Protein AF-A0A8S2X6W0-F1 (afdb_monomer_lite)

Sequence (54 aa):
FDELKAKIDADPDCVKKKDRDGRTVLHWASSGGSKDIVQYLLDDCHVRPDIPDE

InterPro domains:
  IPR002110 Ankyrin repeat [PF13637] (4-42)
  IPR002110 Ankyrin repeat [PS50088] (21-43)
  IPR002110 Ankyrin repeat [SM00248] (21-51)
  IPR036770 Ankyrin repeat-containing domain superfamily [G3DSA:1.25.40.20] (2-54)
  IPR036770 Ankyrin repeat-containing domain superfamily [SSF48403] (9-53)

Organism: NCBI:txid392030

Foldseek 3Di:
DVVVVVVCVVPVCQQVDADPQRDGPLNVCVVVVPVVVNVVNVVPRVRDPPDDRD

Structure (mmCIF, N/CA/C/O backbone):
data_AF-A0A8S2X6W0-F1
#
_entry.id   AF-A0A8S2X6W0-F1
#
loop_
_atom_site.group_PDB
_atom_site.id
_atom_site.type_symbol
_atom_site.label_atom_id
_atom_site.label_alt_id
_atom_site.label_comp_id
_atom_site.label_asym_id
_atom_site.label_entity_id
_atom_site.label_seq_id
_atom_site.pdbx_PDB_ins_code
_atom_site.Cartn_x
_atom_site.Cartn_y
_atom_site.Cartn_z
_atom_site.occupancy
_atom_site.B_iso_or_equiv
_atom_site.auth_seq_id
_atom_site.auth_comp_id
_atom_site.auth_asym_id
_atom_site.auth_atom_id
_atom_site.pdbx_PDB_model_num
ATOM 1 N N . PHE A 1 1 ? 2.603 4.296 7.545 1.00 62.06 1 PHE A N 1
ATOM 2 C CA . PHE A 1 1 ? 1.271 3.912 7.039 1.00 62.06 1 PHE A CA 1
ATOM 3 C C . PHE A 1 1 ? 0.614 5.087 6.320 1.00 62.06 1 PHE A C 1
ATOM 5 O O . PHE A 1 1 ? 0.288 4.930 5.151 1.00 62.06 1 PHE A O 1
ATOM 12 N N . ASP A 1 2 ? 0.520 6.269 6.942 1.00 72.25 2 ASP A N 1
ATOM 13 C CA . ASP A 1 2 ? -0.063 7.481 6.331 1.00 72.25 2 ASP A CA 1
ATOM 14 C C . ASP A 1 2 ? 0.556 7.906 4.997 1.00 72.25 2 ASP A C 1
ATOM 16 O O . ASP A 1 2 ? -0.173 8.189 4.054 1.00 72.25 2 ASP A O 1
ATOM 20 N N . GLU A 1 3 ? 1.885 7.884 4.866 1.00 74.62 3 GLU A N 1
ATOM 21 C CA . GLU A 1 3 ? 2.546 8.272 3.609 1.00 74.62 3 GLU A CA 1
ATOM 22 C C . GLU A 1 3 ? 2.197 7.360 2.427 1.00 74.62 3 GLU A C 1
ATOM 24 O O . GLU A 1 3 ? 2.057 7.830 1.297 1.00 74.62 3 GLU A O 1
ATOM 29 N N . LEU A 1 4 ? 2.049 6.055 2.681 1.00 73.56 4 LEU A N 1
ATOM 30 C CA . LEU A 1 4 ? 1.641 5.106 1.647 1.00 73.56 4 LEU A CA 1
ATOM 31 C C . LEU A 1 4 ? 0.186 5.369 1.259 1.00 73.56 4 LEU A C 1
ATOM 33 O O . LEU A 1 4 ? -0.131 5.436 0.078 1.00 73.56 4 LEU A O 1
ATOM 37 N N . LYS A 1 5 ? -0.676 5.583 2.256 1.00 73.31 5 LYS A N 1
ATOM 38 C CA . LYS A 1 5 ? -2.098 5.847 2.046 1.00 73.31 5 LYS A CA 1
ATOM 39 C C . LYS A 1 5 ? -2.327 7.133 1.247 1.00 73.31 5 LYS A C 1
ATOM 41 O O . LYS A 1 5 ? -3.071 7.106 0.281 1.00 73.31 5 LYS A O 1
ATOM 46 N N . ALA A 1 6 ? -1.611 8.209 1.572 1.00 82.44 6 ALA A N 1
ATOM 47 C CA . ALA A 1 6 ? -1.672 9.471 0.836 1.00 82.44 6 ALA A CA 1
ATOM 48 C C . ALA A 1 6 ? -1.198 9.334 -0.622 1.00 82.44 6 ALA A C 1
ATOM 50 O O . ALA A 1 6 ? -1.745 9.976 -1.513 1.00 82.44 6 ALA A O 1
ATOM 51 N N . LYS A 1 7 ? -0.198 8.481 -0.889 1.00 76.62 7 LYS A N 1
ATOM 52 C CA . LYS A 1 7 ? 0.227 8.171 -2.263 1.00 76.62 7 LYS A CA 1
ATOM 53 C C . LYS A 1 7 ? -0.817 7.368 -3.035 1.00 76.62 7 LYS A C 1
ATOM 55 O O . LYS A 1 7 ? -1.004 7.638 -4.214 1.00 76.62 7 LYS A O 1
ATOM 60 N N . ILE A 1 8 ? -1.470 6.404 -2.386 1.00 76.19 8 ILE A N 1
ATOM 61 C CA . ILE A 1 8 ? -2.532 5.592 -2.997 1.00 76.19 8 ILE A CA 1
ATOM 62 C C . ILE A 1 8 ? -3.759 6.459 -3.297 1.00 76.19 8 ILE A C 1
ATOM 64 O O . ILE A 1 8 ? -4.329 6.340 -4.372 1.00 76.19 8 ILE A O 1
ATOM 68 N N . ASP A 1 9 ? -4.122 7.364 -2.387 1.00 77.44 9 ASP A N 1
ATOM 69 C CA . ASP A 1 9 ? -5.230 8.308 -2.576 1.00 77.44 9 ASP A CA 1
ATOM 70 C C . ASP A 1 9 ? -4.947 9.298 -3.721 1.00 77.44 9 ASP A C 1
ATOM 72 O O . ASP A 1 9 ? -5.820 9.601 -4.531 1.00 77.44 9 ASP A O 1
ATOM 76 N N . ALA A 1 10 ? -3.691 9.745 -3.849 1.00 81.38 10 ALA A N 1
ATOM 77 C CA . ALA A 1 10 ? -3.262 10.616 -4.939 1.00 81.38 10 ALA A CA 1
ATOM 78 C C . ALA A 1 10 ? -3.145 9.900 -6.300 1.00 81.38 10 ALA A C 1
ATOM 80 O O . ALA A 1 10 ? -3.413 10.512 -7.333 1.00 81.38 10 ALA A O 1
ATOM 81 N N . ASP A 1 11 ? -2.715 8.634 -6.320 1.00 76.12 11 ASP A N 1
ATOM 82 C CA . ASP A 1 11 ? -2.585 7.811 -7.528 1.00 76.12 11 ASP A CA 1
ATOM 83 C C . ASP A 1 11 ? -2.995 6.360 -7.213 1.00 76.12 11 ASP A C 1
ATOM 85 O O . ASP A 1 11 ? -2.142 5.525 -6.879 1.00 76.12 11 ASP A O 1
ATOM 89 N N . PRO A 1 12 ? -4.290 6.015 -7.340 1.00 72.44 12 PRO A N 1
ATOM 90 C CA . PRO A 1 12 ? -4.767 4.664 -7.055 1.00 72.44 12 PRO A CA 1
ATOM 91 C C . PRO A 1 12 ? -4.240 3.642 -8.065 1.00 72.44 12 PRO A C 1
ATOM 93 O O . PRO A 1 12 ? -4.272 2.446 -7.804 1.00 72.44 12 PRO A O 1
ATOM 96 N N . ASP A 1 13 ? -3.701 4.080 -9.205 1.00 71.88 13 ASP A N 1
ATOM 97 C CA . ASP A 1 13 ? -3.069 3.200 -10.187 1.00 71.88 13 ASP A CA 1
ATOM 98 C C . ASP A 1 13 ? -1.631 2.800 -9.788 1.00 71.88 13 ASP A C 1
ATOM 100 O O . ASP A 1 13 ? -1.097 1.805 -10.289 1.00 71.88 13 ASP A O 1
ATOM 104 N N . CYS A 1 14 ? -1.004 3.492 -8.822 1.00 71.00 14 CYS A N 1
ATOM 105 C CA . CYS A 1 14 ? 0.343 3.150 -8.349 1.00 71.00 14 CYS A CA 1
ATOM 106 C C . CYS A 1 14 ? 0.415 1.758 -7.711 1.00 71.00 14 CYS A C 1
ATOM 108 O O . CYS A 1 14 ? 1.462 1.118 -7.736 1.00 71.00 14 CYS A O 1
ATOM 110 N N . VAL A 1 15 ? -0.706 1.254 -7.194 1.00 72.06 15 VAL A N 1
ATOM 111 C CA . VAL A 1 15 ? -0.787 -0.068 -6.561 1.00 72.06 15 VAL A CA 1
ATOM 112 C C . VAL A 1 15 ? -0.774 -1.205 -7.579 1.00 72.06 15 VAL A C 1
ATOM 114 O O . VAL A 1 15 ? -0.387 -2.325 -7.247 1.00 72.06 15 VAL A O 1
ATOM 117 N N . LYS A 1 16 ? -1.159 -0.903 -8.825 1.00 70.81 16 LYS A N 1
ATOM 118 C CA . LYS A 1 16 ? -1.080 -1.803 -9.982 1.00 70.81 16 LYS A CA 1
ATOM 119 C C . LYS A 1 16 ? 0.260 -1.683 -10.699 1.00 70.81 16 LYS A C 1
ATOM 121 O O . LYS A 1 16 ? 0.655 -2.610 -11.408 1.00 70.81 16 LYS A O 1
ATOM 126 N N . LYS A 1 17 ? 0.967 -0.561 -10.525 1.00 72.62 17 LYS A N 1
ATOM 127 C CA . LYS A 1 17 ? 2.328 -0.414 -11.036 1.00 72.62 17 LYS A CA 1
ATOM 128 C C . LYS A 1 17 ? 3.254 -1.391 -10.325 1.00 72.62 17 LYS A C 1
ATOM 130 O O . LYS A 1 17 ? 3.253 -1.535 -9.103 1.00 72.62 17 LYS A O 1
ATOM 135 N N . LYS A 1 18 ? 4.056 -2.054 -11.145 1.00 74.56 18 LYS A N 1
ATOM 136 C CA . LYS A 1 18 ? 5.169 -2.876 -10.704 1.00 74.56 18 LYS A CA 1
ATOM 137 C C . LYS A 1 18 ? 6.402 -1.992 -10.573 1.00 74.56 18 LYS A C 1
ATOM 139 O O . LYS A 1 18 ? 6.648 -1.145 -11.434 1.00 74.56 18 LYS A O 1
ATOM 144 N N . ASP A 1 19 ? 7.159 -2.190 -9.504 1.00 76.44 19 ASP A N 1
ATOM 145 C CA . ASP A 1 19 ? 8.492 -1.609 -9.377 1.00 76.44 19 ASP A CA 1
ATOM 146 C C . ASP A 1 19 ? 9.470 -2.293 -10.358 1.00 76.44 19 ASP A C 1
ATOM 148 O O . ASP A 1 19 ? 9.095 -3.213 -11.090 1.00 76.44 19 ASP A O 1
ATOM 152 N N . ARG A 1 20 ? 10.738 -1.869 -10.384 1.00 77.75 20 ARG A N 1
ATOM 153 C CA . ARG A 1 20 ? 11.784 -2.460 -11.237 1.00 77.75 20 ARG A CA 1
ATOM 154 C C . ARG A 1 20 ? 11.973 -3.961 -11.008 1.00 77.75 20 ARG A C 1
ATOM 156 O O . ARG A 1 20 ? 12.353 -4.659 -11.939 1.00 77.75 20 ARG A O 1
ATOM 163 N N . ASP A 1 21 ? 11.662 -4.430 -9.805 1.00 77.81 21 ASP A N 1
ATOM 164 C CA . ASP A 1 21 ? 11.665 -5.842 -9.405 1.00 77.81 21 ASP A CA 1
ATOM 165 C C . ASP A 1 21 ? 10.358 -6.586 -9.749 1.00 77.81 21 ASP A C 1
ATOM 167 O O . ASP A 1 21 ? 10.128 -7.686 -9.263 1.00 77.81 21 ASP A O 1
ATOM 171 N N . GLY A 1 22 ? 9.428 -5.985 -10.498 1.00 75.25 22 GLY A N 1
ATOM 172 C CA . GLY A 1 22 ? 8.135 -6.613 -10.799 1.00 75.25 22 GLY A CA 1
ATOM 173 C C . GLY A 1 22 ? 7.140 -6.608 -9.627 1.00 75.25 22 GLY A C 1
ATOM 174 O O . GLY A 1 22 ? 5.990 -7.010 -9.797 1.00 75.25 22 GLY A O 1
ATOM 175 N N . ARG A 1 23 ? 7.556 -6.108 -8.459 1.00 74.88 23 ARG A N 1
ATOM 176 C CA . ARG A 1 23 ? 6.782 -6.122 -7.213 1.00 74.88 23 ARG A CA 1
ATOM 177 C C . ARG A 1 23 ? 5.742 -5.018 -7.181 1.00 74.88 23 ARG A C 1
ATOM 179 O O . ARG A 1 23 ? 6.035 -3.864 -7.486 1.00 74.88 23 ARG A O 1
ATOM 186 N N . THR A 1 24 ? 4.543 -5.362 -6.739 1.00 77.62 24 THR A N 1
ATOM 187 C CA . THR A 1 24 ? 3.462 -4.401 -6.492 1.00 77.62 24 THR A CA 1
ATOM 188 C C . THR A 1 24 ? 3.505 -3.880 -5.056 1.00 77.62 24 THR A C 1
ATOM 190 O O . THR A 1 24 ? 4.163 -4.448 -4.179 1.00 77.62 24 THR A O 1
ATOM 193 N N . VAL A 1 25 ? 2.752 -2.812 -4.77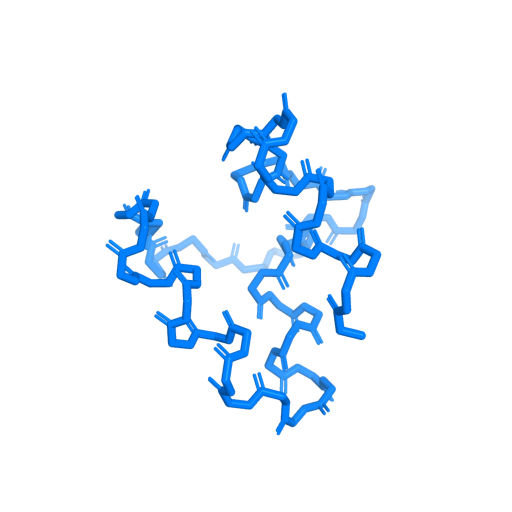8 1.00 77.31 25 VAL A N 1
ATOM 194 C CA . VAL A 1 25 ? 2.571 -2.296 -3.408 1.00 77.31 25 VAL A CA 1
ATOM 195 C C . VAL A 1 25 ? 2.021 -3.383 -2.471 1.00 77.31 25 VAL A C 1
ATOM 197 O O . VAL A 1 25 ? 2.415 -3.448 -1.306 1.00 77.31 25 VAL A O 1
ATOM 200 N N . LEU A 1 26 ? 1.186 -4.292 -2.988 1.00 75.50 26 LEU A N 1
ATOM 201 C CA . LEU A 1 26 ? 0.677 -5.446 -2.242 1.00 75.50 26 LEU A CA 1
ATOM 202 C C . LEU A 1 26 ? 1.806 -6.388 -1.795 1.00 75.50 26 LEU A C 1
ATOM 204 O O . LEU A 1 26 ? 1.771 -6.912 -0.680 1.00 75.50 26 LEU A O 1
ATOM 208 N N . HIS A 1 27 ? 2.827 -6.565 -2.634 1.00 77.38 27 HIS A N 1
ATOM 209 C CA . HIS A 1 27 ? 3.980 -7.407 -2.335 1.00 77.38 27 HIS A CA 1
ATOM 210 C C . HIS A 1 27 ? 4.797 -6.831 -1.168 1.00 77.38 27 HIS A C 1
ATOM 212 O O . HIS A 1 27 ? 5.125 -7.537 -0.213 1.00 77.38 27 HIS A O 1
ATOM 218 N N . TRP A 1 28 ? 5.040 -5.517 -1.181 1.00 78.69 28 TRP A N 1
ATOM 219 C CA . TRP A 1 28 ? 5.703 -4.812 -0.079 1.00 78.69 28 TRP A CA 1
ATOM 220 C C . TRP A 1 28 ? 4.880 -4.832 1.209 1.00 78.69 28 T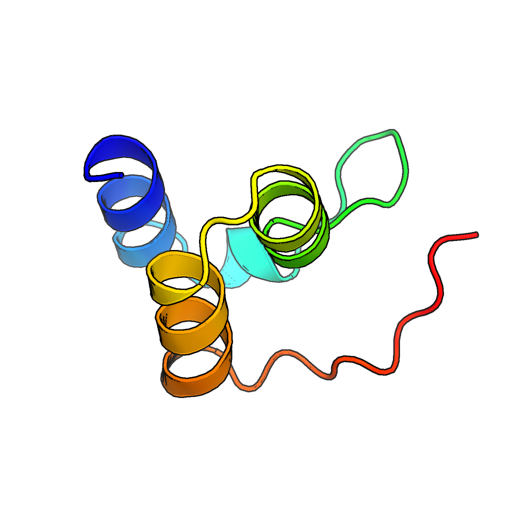RP A C 1
ATOM 222 O O . TRP A 1 28 ? 5.424 -5.066 2.287 1.00 78.69 28 TRP A O 1
ATOM 232 N N . ALA A 1 29 ? 3.565 -4.643 1.106 1.00 78.94 29 ALA A N 1
ATOM 233 C CA . ALA A 1 29 ? 2.662 -4.705 2.250 1.00 78.94 29 ALA A CA 1
ATOM 234 C C . ALA A 1 29 ? 2.636 -6.098 2.897 1.00 78.94 29 ALA A C 1
ATOM 236 O O . ALA A 1 29 ? 2.666 -6.214 4.126 1.00 78.94 29 ALA A O 1
ATOM 237 N N . SER A 1 30 ? 2.645 -7.144 2.066 1.00 78.75 30 SER A N 1
ATOM 238 C CA . SER A 1 30 ? 2.700 -8.542 2.500 1.00 78.75 30 SER 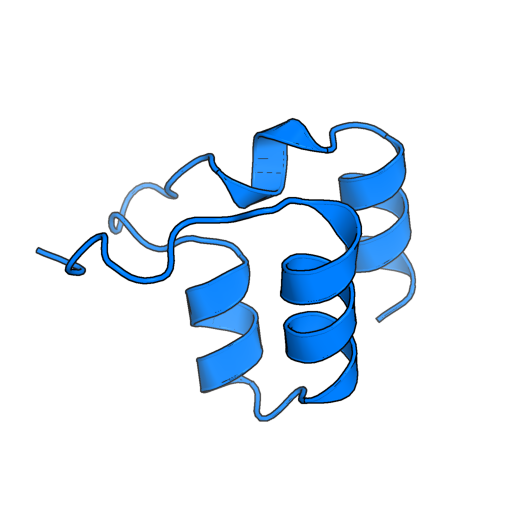A CA 1
ATOM 239 C C . SER A 1 30 ? 4.045 -8.867 3.149 1.00 78.75 30 SER A C 1
ATOM 241 O O . SER A 1 30 ? 4.078 -9.423 4.245 1.00 78.75 30 SER A O 1
ATOM 243 N N . SER A 1 31 ? 5.154 -8.439 2.533 1.00 77.44 31 SER A N 1
ATOM 244 C CA . SER A 1 31 ? 6.503 -8.615 3.086 1.00 77.44 31 SER A CA 1
ATOM 245 C C . SER A 1 31 ? 6.710 -7.844 4.393 1.00 77.44 31 SER A C 1
ATOM 247 O O . SER A 1 31 ? 7.470 -8.287 5.249 1.00 77.44 31 SER A O 1
ATOM 249 N N . GLY A 1 32 ? 6.045 -6.699 4.556 1.00 75.00 32 GLY A N 1
ATOM 250 C CA . GLY A 1 32 ? 6.090 -5.882 5.767 1.00 75.00 32 GLY A CA 1
ATOM 251 C C . GLY A 1 32 ? 5.134 -6.334 6.875 1.00 75.00 32 GLY A C 1
ATOM 252 O O . GLY A 1 32 ? 5.029 -5.643 7.885 1.00 75.00 32 GLY A O 1
ATOM 253 N N . GLY A 1 33 ? 4.385 -7.431 6.694 1.00 76.12 33 GLY A N 1
ATOM 254 C CA . GLY A 1 33 ? 3.417 -7.934 7.682 1.00 76.12 33 GLY A CA 1
ATOM 255 C C . GLY A 1 33 ? 2.244 -6.985 7.960 1.00 76.12 33 GLY A C 1
ATOM 256 O O . GLY A 1 33 ? 1.541 -7.121 8.961 1.00 76.12 33 GLY A O 1
ATOM 257 N N . SER A 1 34 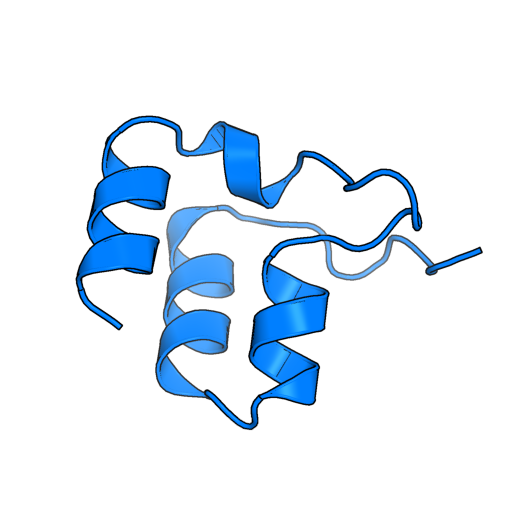? 2.028 -6.006 7.08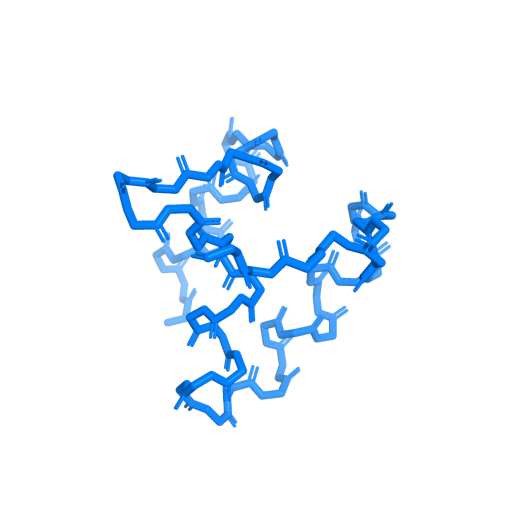4 1.00 75.44 34 SER A N 1
ATOM 258 C CA . SER A 1 34 ? 1.118 -4.886 7.298 1.00 75.44 34 SER A CA 1
ATOM 259 C C . SER A 1 34 ? -0.280 -5.218 6.783 1.00 75.44 34 SER A C 1
ATOM 261 O O . SER A 1 34 ? -0.698 -4.745 5.725 1.00 75.44 34 SER A O 1
ATOM 263 N N . LYS A 1 35 ? -1.005 -6.053 7.539 1.00 77.81 35 LYS A N 1
ATOM 264 C CA . LYS A 1 35 ? -2.347 -6.543 7.174 1.00 77.81 35 LYS A CA 1
ATOM 265 C C . LYS A 1 35 ? -3.338 -5.423 6.865 1.00 77.81 35 LYS A C 1
ATOM 267 O O . LYS A 1 35 ? -4.097 -5.558 5.916 1.00 77.81 35 LYS A O 1
ATOM 272 N N . ASP A 1 36 ? -3.294 -4.312 7.593 1.00 81.88 36 ASP A N 1
ATOM 273 C CA . ASP A 1 36 ? -4.182 -3.171 7.358 1.00 81.88 36 ASP A CA 1
ATOM 274 C C . ASP A 1 36 ? -3.982 -2.527 5.974 1.00 81.88 36 ASP A C 1
ATOM 276 O O . ASP A 1 36 ? -4.957 -2.159 5.326 1.00 81.88 36 ASP A O 1
ATOM 280 N N . ILE A 1 37 ? -2.741 -2.440 5.470 1.00 76.31 37 ILE A N 1
ATOM 281 C CA . ILE A 1 37 ? -2.477 -1.958 4.101 1.00 76.31 37 ILE A CA 1
ATOM 282 C C . ILE A 1 37 ? -2.965 -2.982 3.081 1.00 76.31 37 ILE A C 1
ATOM 284 O O . ILE A 1 37 ? -3.570 -2.596 2.089 1.00 76.31 37 ILE A O 1
ATOM 288 N N . VAL A 1 38 ? -2.711 -4.274 3.310 1.00 76.94 38 VAL A N 1
ATOM 289 C CA . VAL A 1 38 ? -3.16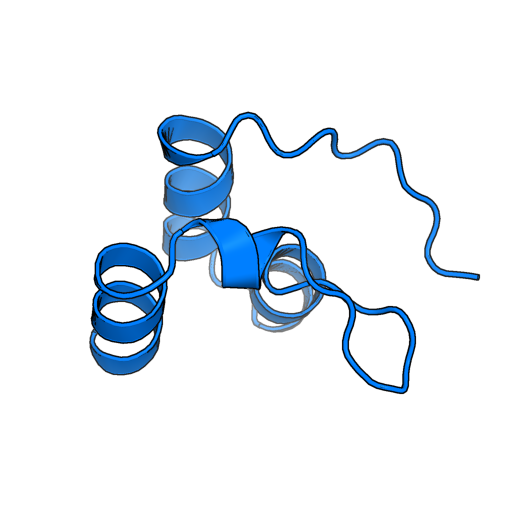7 -5.343 2.407 1.00 76.94 38 VAL A CA 1
ATOM 290 C C . VAL A 1 38 ? -4.690 -5.322 2.291 1.00 76.94 38 VAL A C 1
ATOM 292 O O . VAL A 1 38 ? -5.219 -5.356 1.186 1.00 76.94 38 VAL A O 1
ATOM 295 N N . GLN A 1 39 ? -5.387 -5.193 3.420 1.00 78.69 39 GLN A N 1
ATOM 296 C CA . GLN A 1 39 ? -6.841 -5.101 3.459 1.00 78.69 39 GLN A CA 1
ATOM 297 C C . GLN A 1 39 ? -7.339 -3.849 2.733 1.00 78.69 39 GLN A C 1
ATOM 299 O O . GLN A 1 39 ? -8.261 -3.950 1.933 1.00 78.69 39 GLN A O 1
ATOM 304 N N . TYR A 1 40 ? -6.695 -2.701 2.958 1.00 78.12 40 TYR A N 1
ATOM 305 C CA . TYR A 1 40 ? -7.032 -1.447 2.286 1.00 78.12 40 TYR A CA 1
ATOM 306 C C . TYR A 1 40 ? -6.828 -1.530 0.765 1.00 78.12 40 TYR A C 1
ATOM 308 O O . TYR A 1 40 ? -7.703 -1.151 0.002 1.00 78.12 40 TYR A O 1
ATOM 316 N N . LEU A 1 41 ? -5.715 -2.102 0.305 1.00 74.50 41 LEU A N 1
ATOM 317 C CA . LEU A 1 41 ? -5.416 -2.289 -1.121 1.00 74.50 41 LEU A CA 1
ATOM 318 C C . LEU A 1 41 ? -6.386 -3.250 -1.818 1.00 74.50 41 LEU A C 1
ATOM 320 O O . LEU A 1 41 ? -6.727 -3.046 -2.985 1.00 74.50 41 LEU A O 1
ATOM 324 N N . LEU A 1 42 ? -6.789 -4.314 -1.119 1.00 72.88 42 LEU A N 1
ATOM 325 C CA . LEU A 1 42 ? -7.738 -5.305 -1.624 1.00 72.88 42 LEU A CA 1
ATOM 326 C C . LEU A 1 42 ? -9.154 -4.734 -1.731 1.00 72.88 42 LEU A C 1
ATOM 328 O O . LEU A 1 42 ? -9.829 -5.002 -2.722 1.00 72.88 42 LEU A O 1
ATOM 332 N N . ASP A 1 43 ? -9.579 -3.963 -0.729 1.00 73.81 43 ASP A N 1
ATOM 333 C CA . ASP A 1 43 ? -10.911 -3.353 -0.668 1.00 73.81 43 ASP A CA 1
ATOM 334 C C . ASP A 1 43 ? -11.060 -2.219 -1.694 1.00 73.81 43 ASP A C 1
ATOM 336 O O . ASP A 1 43 ? -12.032 -2.181 -2.446 1.00 73.81 43 ASP A O 1
ATOM 340 N N . ASP A 1 44 ? -10.051 -1.349 -1.794 1.00 64.94 44 ASP A N 1
ATOM 341 C CA . ASP A 1 44 ? -10.130 -0.122 -2.590 1.00 64.94 44 ASP A CA 1
ATOM 342 C C . ASP A 1 44 ? -9.880 -0.374 -4.091 1.00 64.94 44 ASP A C 1
ATOM 344 O O . ASP A 1 44 ? -10.521 0.233 -4.948 1.00 64.94 44 ASP A O 1
ATOM 348 N N . CYS A 1 45 ? -8.983 -1.305 -4.456 1.00 57.97 45 CYS A N 1
ATOM 349 C CA . CYS A 1 45 ? -8.422 -1.301 -5.813 1.00 57.97 45 CYS A CA 1
ATOM 350 C C . CYS A 1 45 ? -8.716 -2.529 -6.698 1.00 57.97 45 CYS A C 1
ATOM 352 O O . CYS A 1 45 ? -8.281 -2.556 -7.854 1.00 57.97 45 CYS A O 1
ATOM 354 N N . HIS A 1 46 ? -9.478 -3.536 -6.237 1.00 56.84 46 HIS A N 1
ATOM 355 C CA . HIS A 1 46 ? -9.767 -4.750 -7.036 1.00 56.84 46 HIS A CA 1
ATOM 356 C C . HIS A 1 46 ? -8.490 -5.337 -7.685 1.00 56.84 46 HIS A C 1
ATOM 358 O O . HIS A 1 46 ? -8.495 -5.822 -8.823 1.00 56.84 46 HIS A O 1
ATOM 364 N N . VAL A 1 47 ? -7.348 -5.230 -6.993 1.00 55.34 47 VAL A N 1
ATOM 365 C CA . VAL A 1 47 ? -6.063 -5.693 -7.522 1.00 55.34 47 VAL A CA 1
ATOM 366 C C . VAL A 1 47 ? -6.163 -7.203 -7.638 1.00 55.34 47 VAL A C 1
ATOM 368 O O . VAL A 1 47 ? -6.315 -7.885 -6.628 1.00 55.34 47 VAL A O 1
ATOM 371 N N . ARG A 1 48 ? -6.127 -7.739 -8.863 1.00 50.12 48 ARG A N 1
ATOM 372 C CA . ARG A 1 48 ? -6.122 -9.190 -9.064 1.00 50.12 48 ARG A CA 1
ATOM 373 C C . ARG A 1 48 ? -4.863 -9.743 -8.383 1.00 50.12 48 ARG A C 1
ATOM 375 O O . ARG A 1 48 ? -3.772 -9.419 -8.847 1.00 50.12 48 ARG A O 1
ATOM 382 N N . PRO A 1 49 ? -4.987 -10.583 -7.340 1.00 55.00 49 PRO A N 1
ATOM 383 C CA . PRO A 1 49 ? -3.833 -11.167 -6.650 1.00 55.00 49 PRO A CA 1
ATOM 384 C C . PRO A 1 49 ? -3.120 -12.239 -7.493 1.00 55.00 49 PRO A C 1
ATOM 386 O O . PRO A 1 49 ? -2.174 -12.860 -7.033 1.00 55.00 49 PRO A O 1
ATOM 389 N N . ASP A 1 50 ? -3.578 -12.463 -8.724 1.00 55.72 50 ASP A N 1
ATOM 390 C CA . ASP A 1 50 ? -3.168 -13.562 -9.596 1.00 55.72 50 ASP A CA 1
ATOM 391 C C . ASP A 1 50 ? -1.981 -13.208 -10.503 1.00 55.72 50 ASP A C 1
ATOM 393 O O . ASP A 1 50 ? -1.730 -13.893 -11.488 1.00 55.72 50 ASP A O 1
ATOM 397 N N . ILE A 1 51 ? -1.286 -12.099 -10.239 1.00 56.66 51 ILE A N 1
ATOM 398 C CA . ILE A 1 51 ? -0.100 -11.747 -11.018 1.00 56.66 51 ILE A CA 1
ATOM 399 C C . ILE A 1 51 ? 1.101 -12.386 -10.315 1.00 56.66 51 ILE A C 1
ATOM 401 O O . ILE A 1 51 ? 1.477 -11.887 -9.255 1.00 56.66 51 ILE A O 1
ATOM 405 N N . PRO A 1 52 ? 1.691 -13.466 -10.857 1.00 48.91 52 PRO A N 1
ATOM 406 C CA . PRO A 1 52 ? 2.902 -14.028 -10.288 1.00 48.91 52 PRO A CA 1
ATOM 407 C C . PRO A 1 52 ? 4.031 -13.004 -10.402 1.00 48.91 52 PRO A C 1
ATOM 409 O O . PRO A 1 52 ? 4.201 -12.337 -11.431 1.00 48.91 52 PRO A O 1
ATOM 412 N N . ASP A 1 53 ? 4.767 -12.857 -9.311 1.00 50.62 53 ASP A N 1
ATOM 413 C CA . ASP A 1 53 ? 6.076 -12.227 -9.309 1.00 50.62 53 ASP A CA 1
ATOM 414 C C . ASP A 1 53 ? 7.015 -13.165 -10.079 1.00 50.62 53 ASP A C 1
ATOM 416 O O . ASP A 1 53 ? 7.165 -14.332 -9.713 1.00 50.62 53 ASP A O 1
ATOM 420 N N . GLU A 1 54 ? 7.525 -12.681 -11.212 1.00 44.75 54 GLU A N 1
ATOM 421 C CA . GLU A 1 54 ? 8.445 -13.416 -12.093 1.00 44.75 54 GLU A CA 1
ATOM 422 C C . GLU A 1 54 ? 9.886 -13.322 -11.577 1.00 44.75 54 GLU A C 1
ATOM 424 O O . GLU A 1 54 ? 10.267 -12.224 -11.104 1.00 44.75 54 GLU A O 1
#

Secondary structure (DSSP, 8-state):
-HHHHHHHHH-GGGGT---TTS--HHHHHHHTT-HHHHHHHHHHH---TT----

Radius of gyration: 10.33 Å; chains: 1; bounding box: 23×25×20 Å

pLDDT: mean 71.29, std 9.44, range [44.75, 82.44]